Protein AF-A0A8T5BNC8-F1 (afdb_monomer)

Structure (mmCIF, N/CA/C/O backbone):
data_AF-A0A8T5BNC8-F1
#
_entry.id   AF-A0A8T5BNC8-F1
#
loop_
_atom_site.group_PDB
_atom_site.id
_atom_site.type_symbol
_atom_site.label_atom_id
_atom_site.label_alt_id
_atom_site.label_comp_id
_atom_site.label_asym_id
_atom_site.label_entity_id
_atom_site.label_seq_id
_atom_site.pdbx_PDB_ins_code
_atom_site.Cartn_x
_atom_site.Cartn_y
_atom_site.Cartn_z
_atom_site.occupancy
_atom_site.B_iso_or_equiv
_atom_site.auth_seq_id
_atom_site.auth_comp_id
_atom_site.auth_asym_id
_atom_site.auth_atom_id
_atom_site.pdbx_PDB_model_num
ATOM 1 N N . MET A 1 1 ? 16.860 -23.263 -26.631 1.00 47.62 1 MET A N 1
ATOM 2 C CA . MET A 1 1 ? 16.864 -21.974 -27.361 1.00 47.62 1 MET A CA 1
ATOM 3 C C . MET A 1 1 ? 15.421 -21.684 -27.755 1.00 47.62 1 MET A C 1
ATOM 5 O O . MET A 1 1 ? 14.795 -22.630 -28.211 1.00 47.62 1 MET A O 1
ATOM 9 N N . LEU A 1 2 ? 14.930 -20.444 -27.587 1.00 52.59 2 LEU A N 1
ATOM 10 C CA . LEU A 1 2 ? 13.589 -19.931 -27.967 1.00 52.59 2 LEU A CA 1
ATOM 11 C C . LEU A 1 2 ? 12.507 -19.805 -26.867 1.00 52.59 2 LEU A C 1
ATOM 13 O O . LEU A 1 2 ? 11.344 -20.097 -27.111 1.00 52.59 2 LEU A O 1
ATOM 17 N N . SER A 1 3 ? 12.830 -19.235 -25.706 1.00 51.81 3 SER A N 1
ATOM 18 C CA . SER A 1 3 ? 11.941 -18.198 -25.161 1.00 51.81 3 SER A CA 1
ATOM 19 C C . SER A 1 3 ? 12.714 -16.889 -25.231 1.00 51.81 3 SER A C 1
ATOM 21 O O . SER A 1 3 ? 13.647 -16.646 -24.473 1.00 51.81 3 SER A O 1
ATOM 23 N N . GLY A 1 4 ? 12.405 -16.086 -26.248 1.00 55.97 4 GLY A N 1
ATOM 24 C CA . GLY A 1 4 ? 12.931 -14.737 -26.425 1.00 55.97 4 GLY A CA 1
ATOM 25 C C . GLY A 1 4 ? 12.352 -13.775 -25.393 1.00 55.97 4 GLY A C 1
ATOM 26 O O . GLY A 1 4 ? 11.839 -12.726 -25.764 1.00 55.97 4 GLY A O 1
ATOM 27 N N . GLU A 1 5 ? 12.406 -14.129 -24.111 1.00 54.59 5 GLU A N 1
ATOM 28 C CA . GLU A 1 5 ? 12.229 -13.144 -23.059 1.00 54.59 5 GLU A CA 1
ATOM 29 C C . GLU A 1 5 ? 13.524 -12.344 -23.024 1.00 54.59 5 GLU A C 1
ATOM 31 O O . GLU A 1 5 ? 14.526 -12.739 -22.430 1.00 54.59 5 GLU A O 1
ATOM 36 N N . THR A 1 6 ? 13.536 -11.227 -23.747 1.00 56.38 6 THR A N 1
ATOM 37 C CA . THR A 1 6 ? 14.441 -10.121 -23.451 1.00 56.38 6 THR A CA 1
ATOM 38 C C . THR A 1 6 ? 14.155 -9.729 -22.012 1.00 56.38 6 THR A C 1
ATOM 40 O O . THR A 1 6 ? 13.230 -8.959 -21.774 1.00 56.38 6 THR A O 1
ATOM 43 N N . ILE A 1 7 ? 14.858 -10.361 -21.071 1.00 57.09 7 ILE A N 1
ATOM 44 C CA . ILE A 1 7 ? 14.579 -10.283 -19.641 1.00 57.09 7 ILE A CA 1
ATOM 45 C C . ILE A 1 7 ? 14.530 -8.789 -19.278 1.00 57.09 7 ILE A C 1
ATOM 47 O O . ILE A 1 7 ? 15.580 -8.136 -19.286 1.00 57.09 7 ILE A O 1
ATOM 51 N N . PRO A 1 8 ? 13.341 -8.210 -19.012 1.00 60.81 8 PRO A N 1
ATOM 52 C CA . PRO A 1 8 ? 13.207 -6.774 -18.757 1.00 60.81 8 PRO A CA 1
ATOM 53 C C . PRO A 1 8 ? 14.013 -6.357 -17.520 1.00 60.81 8 PRO A C 1
ATOM 55 O O . PRO A 1 8 ? 14.448 -5.217 -17.401 1.00 60.81 8 PRO A O 1
ATOM 58 N N . GLU A 1 9 ? 14.301 -7.317 -16.647 1.00 62.91 9 GLU A N 1
ATOM 59 C CA . GLU A 1 9 ? 15.136 -7.199 -15.458 1.00 62.91 9 GLU A CA 1
ATOM 60 C C . GLU A 1 9 ? 16.552 -6.663 -15.753 1.00 62.91 9 GLU A C 1
ATOM 62 O O . GLU A 1 9 ? 17.045 -5.802 -15.025 1.00 62.91 9 GLU A O 1
ATOM 67 N N . LEU A 1 10 ? 17.1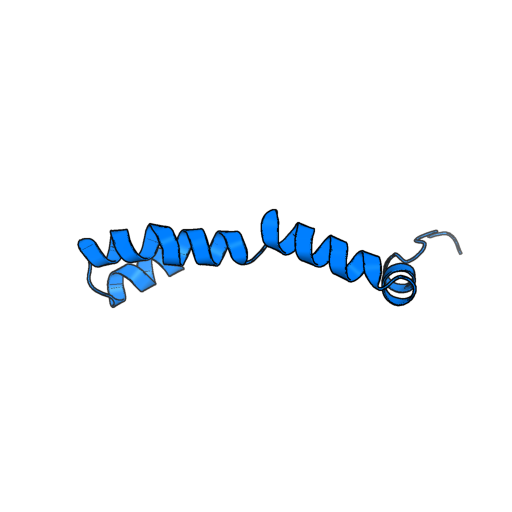89 -7.073 -16.862 1.00 63.16 10 LEU A N 1
ATOM 68 C CA . LEU A 1 10 ? 18.535 -6.589 -17.214 1.00 63.16 10 LEU A CA 1
ATOM 69 C C . LEU A 1 10 ? 18.507 -5.156 -17.780 1.00 63.16 10 LEU A C 1
ATOM 71 O O . LEU A 1 10 ? 19.449 -4.380 -17.590 1.00 63.16 10 LEU A O 1
ATOM 75 N N . ALA A 1 11 ? 17.411 -4.789 -18.453 1.00 66.25 11 ALA A N 1
ATOM 76 C CA . ALA A 1 11 ? 17.192 -3.444 -18.981 1.00 66.25 11 ALA A CA 1
ATOM 77 C C . ALA A 1 11 ? 16.920 -2.435 -17.855 1.00 66.25 11 ALA A C 1
ATOM 79 O O . ALA A 1 11 ? 17.452 -1.328 -17.888 1.00 66.25 11 ALA A O 1
ATOM 80 N N . VAL A 1 12 ? 16.182 -2.841 -16.817 1.00 65.19 12 VAL A N 1
ATOM 81 C CA . VAL A 1 12 ? 15.928 -2.028 -15.615 1.00 65.19 12 VAL A CA 1
ATOM 82 C C . VAL A 1 12 ? 17.228 -1.706 -14.866 1.00 65.19 12 VAL A C 1
ATOM 84 O O . VAL A 1 12 ? 17.418 -0.567 -14.444 1.00 65.19 12 VAL A O 1
ATOM 87 N N . LEU A 1 13 ? 18.159 -2.663 -14.763 1.00 69.75 13 LEU A N 1
ATOM 88 C CA . LEU A 1 13 ? 19.484 -2.431 -14.166 1.00 69.75 13 LEU A CA 1
ATOM 89 C C . LEU A 1 13 ? 20.376 -1.519 -15.025 1.00 69.75 13 LEU A C 1
ATOM 91 O O . LEU A 1 13 ? 21.175 -0.752 -14.492 1.00 69.75 13 LEU A O 1
ATOM 95 N N . SER A 1 14 ? 20.225 -1.580 -16.350 1.00 75.75 14 SER A N 1
ATOM 96 C CA . SER A 1 14 ? 20.995 -0.765 -17.301 1.00 75.75 14 SER A CA 1
ATOM 97 C C . SER A 1 14 ? 20.430 0.653 -17.478 1.00 75.75 14 SER A C 1
ATOM 99 O O . SER A 1 14 ? 21.145 1.552 -17.921 1.00 75.75 14 SER A O 1
ATOM 101 N N . GLN A 1 15 ? 19.151 0.869 -17.150 1.00 76.69 15 GLN A N 1
ATOM 102 C CA . GLN A 1 15 ? 18.430 2.133 -17.320 1.00 76.69 15 GLN A CA 1
ATOM 103 C C . GLN A 1 15 ? 17.761 2.549 -15.999 1.00 76.69 15 GLN A C 1
ATOM 105 O O . GLN A 1 15 ? 16.553 2.365 -15.821 1.00 76.69 15 GLN A O 1
ATOM 110 N N . PRO A 1 16 ? 18.510 3.189 -15.081 1.00 75.62 16 PRO A N 1
ATOM 111 C CA . PRO A 1 16 ? 18.018 3.520 -13.740 1.00 75.62 16 PRO A CA 1
ATOM 112 C C . PRO A 1 16 ? 16.810 4.469 -13.755 1.00 75.62 16 PRO A C 1
ATOM 114 O O . PRO A 1 16 ? 16.038 4.545 -12.803 1.00 75.62 16 PRO A O 1
ATOM 117 N N . TRP A 1 17 ? 16.614 5.192 -14.855 1.00 83.38 17 TRP A N 1
ATOM 118 C CA . TRP A 1 17 ? 15.527 6.153 -15.038 1.00 83.38 17 TRP A CA 1
ATOM 119 C C . TRP A 1 17 ? 14.166 5.451 -15.111 1.00 83.38 17 TRP A C 1
ATOM 121 O O . TRP A 1 17 ? 13.166 6.001 -14.652 1.00 83.38 17 TRP A O 1
ATOM 131 N N . LEU A 1 18 ? 14.134 4.218 -15.630 1.00 82.69 18 LEU A N 1
ATOM 132 C CA . LEU A 1 18 ? 12.928 3.391 -15.656 1.00 82.69 18 LEU A CA 1
ATOM 133 C C . LEU A 1 18 ? 12.498 2.978 -14.248 1.00 82.69 18 LEU A C 1
ATOM 135 O O . LEU A 1 18 ? 11.301 2.925 -13.981 1.00 82.69 18 LEU A O 1
ATOM 139 N N . ILE A 1 19 ? 13.449 2.761 -13.331 1.00 81.94 19 ILE A N 1
ATOM 140 C CA . ILE A 1 19 ? 13.149 2.503 -11.915 1.00 81.94 19 ILE A CA 1
ATOM 141 C C . ILE A 1 19 ? 12.419 3.707 -11.323 1.00 81.94 19 ILE A C 1
ATOM 143 O O . ILE A 1 19 ? 11.389 3.542 -10.676 1.00 81.94 19 ILE A O 1
ATOM 147 N N . LEU A 1 20 ? 12.914 4.920 -11.589 1.00 84.56 20 LEU A N 1
ATOM 148 C CA . LEU A 1 20 ? 12.309 6.151 -11.081 1.00 84.56 20 LEU A CA 1
ATOM 149 C C . LEU A 1 20 ? 10.892 6.365 -11.641 1.00 84.56 20 LEU A C 1
ATOM 151 O O . LEU A 1 20 ? 9.965 6.660 -10.888 1.00 84.56 20 LEU A O 1
ATOM 155 N N . GLY A 1 21 ? 10.712 6.177 -12.952 1.00 86.69 21 GLY A N 1
ATOM 156 C CA . GLY A 1 21 ? 9.406 6.291 -13.604 1.00 86.69 21 GLY A CA 1
ATOM 157 C C . GLY A 1 21 ? 8.404 5.251 -13.099 1.00 86.69 21 GLY A C 1
ATOM 158 O O . GLY A 1 21 ? 7.265 5.594 -12.785 1.00 86.69 21 GLY A O 1
ATOM 159 N N . ASN A 1 22 ? 8.841 3.998 -12.945 1.00 82.25 22 ASN A N 1
ATOM 160 C CA . ASN A 1 22 ? 8.008 2.919 -12.422 1.00 82.25 22 ASN A CA 1
ATOM 161 C C . ASN A 1 22 ? 7.684 3.107 -10.932 1.00 82.25 22 ASN A C 1
ATOM 163 O O . ASN A 1 22 ? 6.570 2.818 -10.511 1.00 82.25 22 ASN A O 1
ATOM 167 N N . PHE A 1 23 ? 8.618 3.642 -10.141 1.00 82.88 23 PHE A N 1
ATOM 168 C CA . PHE A 1 23 ? 8.373 3.993 -8.743 1.00 82.88 23 PHE A CA 1
ATOM 169 C C . PHE A 1 23 ? 7.274 5.050 -8.622 1.00 82.88 23 PHE A C 1
ATOM 171 O O . PHE A 1 23 ? 6.339 4.850 -7.855 1.00 82.88 23 PHE A O 1
ATOM 178 N N . ILE A 1 24 ? 7.336 6.134 -9.405 1.00 84.44 24 ILE A N 1
ATOM 179 C CA . ILE A 1 24 ? 6.278 7.157 -9.422 1.00 84.44 24 ILE A CA 1
ATOM 180 C C . ILE A 1 24 ? 4.955 6.541 -9.892 1.00 84.44 24 ILE A C 1
ATOM 182 O O . ILE A 1 24 ? 3.921 6.747 -9.262 1.00 84.44 24 ILE A O 1
ATOM 186 N N . TYR A 1 25 ? 4.978 5.746 -10.962 1.00 84.50 25 TYR A N 1
ATOM 187 C CA . TYR A 1 25 ? 3.780 5.083 -11.468 1.00 84.50 25 TYR A CA 1
ATOM 188 C C . TYR A 1 25 ? 3.114 4.194 -10.407 1.00 84.50 25 TYR A C 1
ATOM 190 O O . TYR A 1 25 ? 1.924 4.355 -10.141 1.00 84.50 25 TYR A O 1
ATOM 198 N N . ILE A 1 26 ? 3.878 3.319 -9.748 1.00 83.00 26 ILE A N 1
ATOM 199 C CA . ILE A 1 26 ?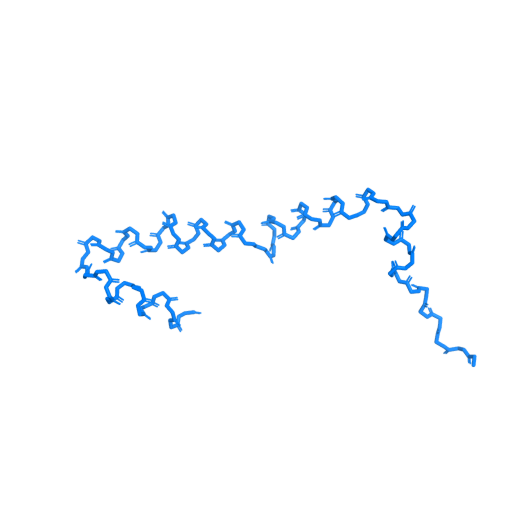 3.372 2.462 -8.672 1.00 83.00 26 ILE A CA 1
ATOM 200 C C . ILE A 1 26 ? 2.902 3.322 -7.503 1.00 83.00 26 ILE A C 1
ATOM 202 O O . ILE A 1 26 ? 1.786 3.127 -7.044 1.00 83.00 26 ILE A O 1
ATOM 206 N N . LEU A 1 27 ? 3.683 4.309 -7.063 1.00 81.06 27 LEU A N 1
ATOM 207 C CA . LEU A 1 27 ? 3.324 5.177 -5.942 1.00 81.06 27 LEU A CA 1
ATOM 208 C C . LEU A 1 27 ? 1.944 5.825 -6.133 1.00 81.06 27 LEU A C 1
ATOM 210 O O . LEU A 1 27 ? 1.160 5.838 -5.189 1.00 81.06 27 LEU A O 1
ATOM 214 N N . PHE A 1 28 ? 1.629 6.318 -7.336 1.00 78.19 28 PHE A N 1
ATOM 215 C CA . PHE A 1 28 ? 0.374 7.029 -7.603 1.00 78.19 28 PHE A CA 1
AT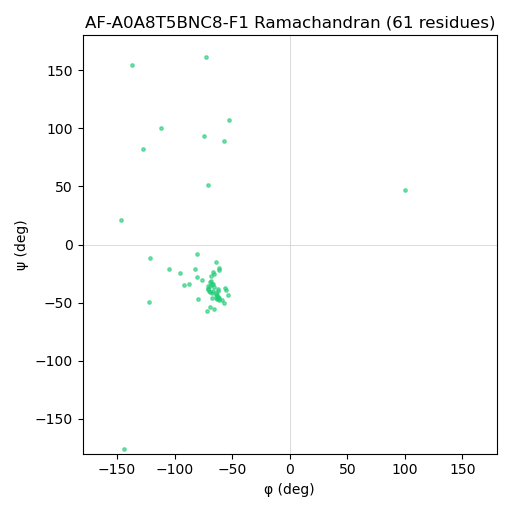OM 216 C C . PHE A 1 28 ? -0.783 6.151 -8.092 1.00 78.19 28 PHE A C 1
ATOM 218 O O . PHE A 1 28 ? -1.925 6.465 -7.758 1.00 78.19 28 PHE A O 1
ATOM 225 N N . LEU A 1 29 ? -0.538 5.102 -8.888 1.00 74.38 29 LEU A N 1
ATOM 226 C CA . LEU A 1 29 ? -1.603 4.284 -9.494 1.00 74.38 29 LEU A CA 1
ATOM 227 C C . LEU A 1 29 ? -1.806 2.910 -8.850 1.00 74.38 29 LEU A C 1
ATOM 229 O O . LEU A 1 29 ? -2.882 2.345 -9.020 1.00 74.38 29 LEU A O 1
ATOM 233 N N . GLY A 1 30 ? -0.820 2.360 -8.140 1.00 65.00 30 GLY A N 1
ATOM 234 C CA . GLY A 1 30 ? -0.880 0.969 -7.674 1.00 65.00 30 GLY A CA 1
ATOM 235 C C . GLY A 1 30 ? -0.207 0.706 -6.331 1.00 65.00 30 GLY A C 1
ATOM 236 O O . GLY A 1 30 ? 0.190 -0.424 -6.079 1.00 65.00 30 GLY A O 1
ATOM 237 N N . GLY A 1 31 ? -0.014 1.730 -5.502 1.00 69.06 31 GLY A N 1
ATOM 238 C CA . GLY A 1 31 ? 0.939 1.679 -4.399 1.00 69.06 31 GLY A CA 1
ATOM 239 C C . GLY A 1 31 ? 0.502 2.422 -3.136 1.00 69.06 31 GLY A C 1
ATOM 240 O O . GLY A 1 31 ? -0.602 2.970 -3.064 1.00 69.06 31 GLY A O 1
ATOM 241 N N . PRO A 1 32 ? 1.403 2.470 -2.135 1.00 63.00 32 PRO A N 1
ATOM 242 C CA . PRO A 1 32 ? 1.096 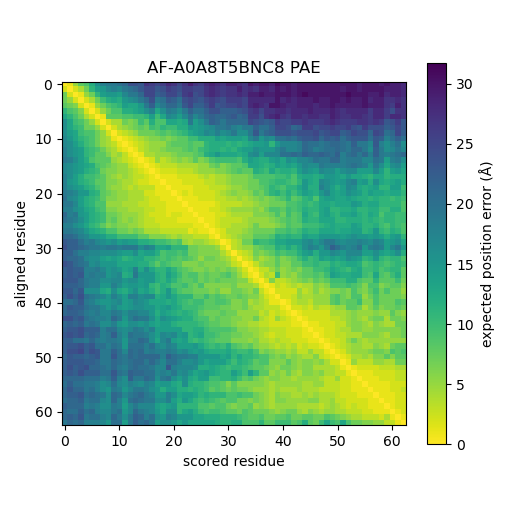2.770 -0.734 1.00 63.00 32 PRO A CA 1
ATOM 243 C C . PRO A 1 32 ? 0.565 4.184 -0.501 1.00 63.00 32 PRO A C 1
ATOM 245 O O . PRO A 1 32 ? -0.000 4.462 0.549 1.00 63.00 32 PRO A O 1
ATOM 248 N N . PHE A 1 33 ? 0.707 5.091 -1.470 1.00 67.06 33 PHE A N 1
ATOM 249 C CA . PHE A 1 33 ? 0.194 6.450 -1.341 1.00 67.06 33 PHE A CA 1
ATOM 250 C C . PHE A 1 33 ? -1.332 6.466 -1.233 1.00 67.06 33 PHE A C 1
ATOM 252 O O . PHE A 1 33 ? -1.879 7.185 -0.401 1.00 67.06 33 PHE A O 1
ATOM 259 N N . GLN A 1 34 ? -2.026 5.646 -2.028 1.00 65.94 34 GLN A N 1
ATOM 260 C CA . GLN A 1 34 ? -3.485 5.537 -1.949 1.00 65.94 34 GLN A CA 1
ATOM 261 C C . GLN A 1 34 ? -3.925 4.818 -0.678 1.00 65.94 34 GLN A C 1
ATOM 263 O O . GLN A 1 34 ? -4.932 5.191 -0.080 1.00 65.94 34 GLN A O 1
ATOM 268 N N . GLU A 1 35 ? -3.155 3.825 -0.240 1.00 69.06 35 GLU A N 1
ATOM 269 C CA . GLU A 1 35 ? -3.429 3.119 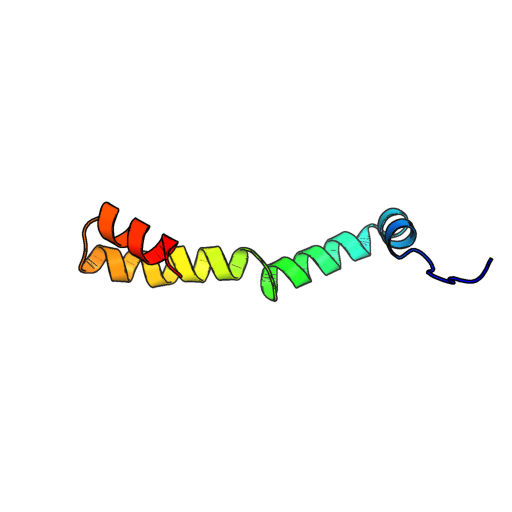1.002 1.00 69.06 35 GLU A CA 1
ATOM 270 C C . GLU A 1 35 ? -3.260 4.062 2.204 1.00 69.06 35 GLU A C 1
ATOM 272 O O . GLU A 1 35 ? -4.201 4.286 2.963 1.00 69.06 35 GLU A O 1
ATOM 277 N N . GLU A 1 36 ? -2.116 4.712 2.376 1.00 70.75 36 GLU A N 1
ATOM 278 C CA . GLU A 1 36 ? -1.907 5.599 3.521 1.00 70.75 36 GLU A CA 1
ATOM 279 C C . GLU A 1 36 ? -2.882 6.794 3.522 1.00 70.75 36 GLU A C 1
ATOM 281 O O . GLU A 1 36 ? -3.433 7.128 4.576 1.00 70.75 36 GLU A O 1
ATOM 286 N N . PHE A 1 37 ? -3.203 7.385 2.363 1.00 69.25 37 PHE A N 1
ATOM 287 C CA . PHE A 1 37 ? -4.230 8.435 2.283 1.00 69.25 37 PHE A CA 1
ATOM 288 C C . PHE A 1 37 ? -5.654 7.916 2.514 1.00 69.25 37 PHE A C 1
ATOM 290 O O . PHE A 1 37 ? -6.448 8.585 3.177 1.00 69.25 37 PHE A O 1
ATOM 297 N N . GLY A 1 38 ? -6.004 6.743 1.992 1.00 74.88 38 GLY A N 1
ATOM 298 C CA . GLY A 1 38 ? -7.337 6.162 2.133 1.00 74.88 38 GLY A CA 1
ATOM 299 C C . GLY A 1 38 ? -7.586 5.659 3.553 1.00 74.88 38 GLY A C 1
ATOM 300 O O . GLY A 1 38 ? -8.500 6.124 4.239 1.00 74.88 38 GLY A O 1
ATOM 301 N N . TRP A 1 39 ? -6.736 4.755 4.033 1.00 75.00 39 TRP A N 1
ATOM 302 C CA . TRP A 1 39 ? -6.881 4.117 5.338 1.00 75.00 39 TRP A CA 1
ATOM 303 C C . TRP A 1 39 ? -6.645 5.108 6.474 1.00 75.00 39 TRP A C 1
ATOM 305 O O . TRP A 1 39 ? -7.516 5.276 7.324 1.00 75.00 39 TRP A O 1
ATOM 315 N N . ARG A 1 40 ? -5.504 5.811 6.493 1.00 77.00 40 ARG A N 1
ATOM 316 C CA . ARG A 1 40 ? -5.165 6.728 7.598 1.00 77.00 40 ARG A CA 1
ATOM 317 C C . ARG A 1 40 ? -5.706 8.138 7.398 1.00 77.00 40 ARG A C 1
ATOM 319 O O . ARG A 1 40 ? -6.076 8.772 8.381 1.00 77.00 40 ARG A O 1
ATOM 326 N N . GLY A 1 41 ? -5.769 8.621 6.160 1.00 77.19 41 GLY A N 1
ATOM 327 C CA . GLY A 1 41 ? -6.253 9.972 5.861 1.00 77.19 41 GLY A CA 1
ATOM 328 C C . GLY A 1 41 ? -7.779 10.103 5.823 1.00 77.19 41 GLY A C 1
ATOM 329 O O . GLY A 1 41 ? -8.296 11.175 6.134 1.00 77.19 41 GLY A O 1
ATOM 330 N N . TYR A 1 42 ? -8.520 9.037 5.493 1.00 78.75 42 TYR A N 1
ATOM 331 C CA . TYR A 1 42 ? -9.976 9.112 5.314 1.00 78.75 42 TYR A CA 1
ATOM 332 C C . TYR A 1 42 ? -10.771 8.163 6.222 1.00 78.75 42 TYR A C 1
ATOM 334 O O . TYR A 1 42 ? -11.730 8.607 6.866 1.00 78.75 42 TYR A O 1
ATOM 342 N N . ALA A 1 43 ? -10.401 6.879 6.285 1.00 80.12 43 ALA A N 1
ATOM 343 C CA . ALA A 1 43 ? -11.168 5.854 6.997 1.00 80.12 43 ALA A CA 1
ATOM 344 C C . ALA A 1 43 ? -10.928 5.871 8.518 1.00 80.12 43 ALA A C 1
ATOM 346 O O . ALA A 1 43 ? -11.888 5.889 9.290 1.00 80.12 43 ALA A O 1
ATOM 347 N N . LEU A 1 44 ? -9.668 5.939 8.960 1.00 80.56 44 LEU A N 1
ATOM 348 C CA . LEU A 1 44 ? -9.273 5.918 10.373 1.00 80.56 44 LEU A CA 1
ATOM 349 C C . LEU A 1 44 ? -9.889 7.072 11.190 1.00 80.56 44 LEU A C 1
ATOM 351 O O . LEU A 1 44 ? -10.465 6.778 12.237 1.00 80.56 44 LEU A O 1
ATOM 355 N N . PRO A 1 45 ? -9.865 8.350 10.749 1.00 79.56 45 PRO A N 1
ATOM 356 C CA . PRO A 1 45 ? -10.433 9.448 11.534 1.00 79.56 45 PRO A CA 1
ATOM 357 C C . PRO A 1 45 ? -11.960 9.352 11.641 1.00 79.56 45 PRO A C 1
ATOM 359 O O . PRO A 1 45 ? -12.529 9.684 12.677 1.00 79.56 45 PRO A O 1
ATOM 362 N N . ARG A 1 46 ? -12.635 8.851 10.594 1.00 82.00 46 ARG A N 1
ATOM 363 C CA . ARG A 1 46 ? -14.091 8.620 10.602 1.00 82.00 46 ARG A CA 1
ATOM 364 C C . ARG A 1 46 ? -14.494 7.475 11.524 1.00 82.00 46 ARG A C 1
ATOM 366 O O . ARG A 1 46 ? -15.496 7.586 12.224 1.00 82.00 46 ARG A O 1
ATOM 373 N N . LEU A 1 47 ? -13.721 6.390 11.536 1.00 81.00 47 LEU A N 1
ATOM 374 C CA . LEU A 1 47 ? -13.949 5.266 12.441 1.00 81.00 47 LEU A CA 1
ATOM 375 C C . LEU A 1 47 ? -13.688 5.675 13.892 1.00 81.00 47 LEU A C 1
ATOM 377 O O . LEU A 1 47 ? -14.555 5.452 14.733 1.00 81.00 47 LEU A O 1
ATOM 381 N N . GLN A 1 48 ? -12.577 6.362 14.166 1.00 83.75 48 GLN A N 1
ATOM 382 C CA . GLN A 1 48 ? -12.235 6.832 15.512 1.00 83.75 48 GLN A CA 1
ATOM 383 C C . GLN A 1 48 ? -13.187 7.909 16.057 1.00 83.75 48 GLN A C 1
ATOM 385 O O . GLN A 1 48 ? -13.332 8.032 17.269 1.00 83.75 48 GLN A O 1
ATOM 390 N N . ALA A 1 49 ? -13.879 8.660 15.193 1.00 84.62 49 ALA A N 1
ATOM 391 C CA . ALA A 1 49 ? -14.901 9.618 15.621 1.00 84.62 49 ALA A CA 1
ATOM 392 C C . ALA A 1 49 ? -16.124 8.947 16.279 1.00 84.62 49 ALA A C 1
ATOM 394 O O . ALA A 1 49 ? -16.810 9.574 17.084 1.00 84.62 49 ALA A O 1
ATOM 395 N N . HIS A 1 50 ? -16.394 7.680 15.949 1.00 81.88 50 HIS A N 1
ATOM 396 C CA . HIS A 1 50 ? -17.551 6.933 16.452 1.00 81.88 50 HIS A CA 1
ATOM 397 C C . HIS A 1 50 ? -17.179 5.648 17.213 1.00 81.88 50 HIS A C 1
ATOM 399 O O . HIS A 1 50 ? -18.037 5.067 17.874 1.00 81.88 50 HIS A O 1
ATOM 405 N N . HIS A 1 51 ? -15.921 5.199 17.145 1.00 81.25 51 HIS A N 1
ATOM 406 C CA . HIS A 1 51 ? -15.451 3.930 17.701 1.00 81.25 51 HIS A CA 1
ATOM 407 C C . HIS A 1 51 ? -14.101 4.074 18.408 1.00 81.25 51 HIS A C 1
ATOM 409 O O . HIS A 1 51 ? -13.282 4.928 18.090 1.00 81.25 51 HIS A O 1
ATOM 415 N N . ASN A 1 52 ? -13.836 3.179 19.360 1.00 82.81 52 ASN A N 1
ATOM 416 C CA . ASN A 1 52 ? -12.570 3.163 20.086 1.00 82.81 52 ASN A CA 1
ATOM 417 C C . ASN A 1 52 ? -11.412 2.651 19.197 1.00 82.81 52 ASN A C 1
ATOM 419 O O . ASN A 1 52 ? -11.643 1.978 18.184 1.00 82.81 52 ASN A O 1
ATOM 423 N N . ALA A 1 53 ? -10.162 2.931 19.580 1.00 80.81 53 ALA A N 1
ATOM 424 C CA . ALA A 1 53 ? -8.979 2.644 18.756 1.00 80.81 53 ALA A CA 1
ATOM 425 C C . ALA A 1 53 ? -8.864 1.162 18.345 1.00 80.81 53 ALA A C 1
ATOM 427 O O . ALA A 1 53 ? -8.519 0.864 17.206 1.00 80.81 53 ALA A O 1
ATOM 428 N N . LEU A 1 54 ? -9.230 0.237 19.239 1.00 81.62 54 LEU A N 1
ATOM 429 C CA . LEU A 1 54 ? -9.215 -1.207 18.970 1.00 81.62 54 LEU A CA 1
ATOM 430 C C . LEU A 1 54 ? -10.206 -1.622 17.874 1.00 81.62 54 LEU A C 1
ATOM 432 O O . LEU A 1 54 ? -9.859 -2.404 16.996 1.00 81.62 54 LEU A O 1
ATOM 436 N N . VAL A 1 55 ? -11.425 -1.078 17.902 1.00 80.50 55 VAL A N 1
ATOM 437 C CA . VAL A 1 55 ? -12.474 -1.403 16.921 1.00 80.50 55 VAL A CA 1
ATOM 438 C C . VAL A 1 55 ? -12.138 -0.802 15.560 1.00 80.50 55 VAL A C 1
ATOM 440 O O . VAL A 1 55 ? -12.328 -1.450 14.535 1.00 80.50 55 VAL A O 1
ATOM 443 N N . SER A 1 56 ? -11.575 0.407 15.554 1.00 82.75 56 SER A N 1
ATOM 444 C CA . SER A 1 56 ? -11.113 1.062 14.328 1.00 82.75 56 SER A CA 1
ATOM 445 C C . SER A 1 56 ? -10.001 0.255 13.653 1.00 82.75 56 SER A C 1
ATOM 447 O O . SER A 1 56 ? -10.084 -0.002 12.457 1.00 82.75 56 SER A O 1
ATOM 449 N N . SER A 1 57 ? -9.005 -0.216 14.412 1.00 81.56 57 SER A N 1
ATOM 450 C CA . SER A 1 57 ? -7.928 -1.057 13.872 1.00 81.56 57 SER A CA 1
ATOM 451 C C . SER A 1 57 ? -8.423 -2.419 13.381 1.00 81.56 57 SER A C 1
ATOM 453 O O . SER A 1 57 ? -7.935 -2.906 12.368 1.00 81.56 57 SER A O 1
ATOM 455 N N . LEU A 1 58 ? -9.406 -3.023 14.060 1.00 85.06 58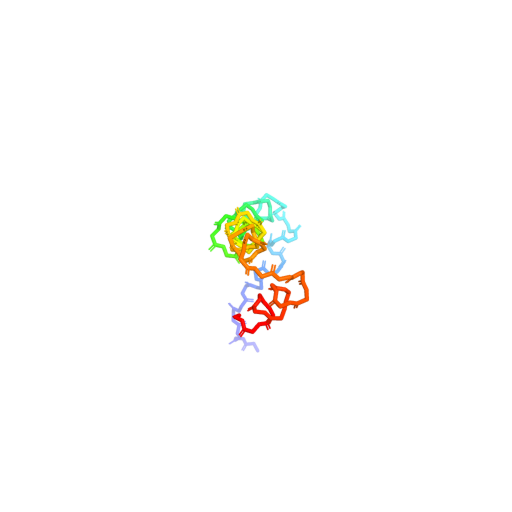 LEU A N 1
ATOM 456 C CA . LEU A 1 58 ? -9.992 -4.298 13.637 1.00 85.06 58 LEU A CA 1
ATOM 457 C C . LEU A 1 58 ? -10.776 -4.160 12.322 1.00 85.06 58 LEU A C 1
ATOM 459 O O . LEU A 1 58 ? -10.652 -5.008 11.447 1.00 85.06 58 LEU A O 1
ATOM 463 N N . MET A 1 59 ? -11.546 -3.078 12.168 1.00 80.25 59 MET A N 1
ATOM 464 C CA . MET A 1 59 ? -12.296 -2.789 10.939 1.00 80.25 59 MET A CA 1
ATOM 465 C C . MET A 1 59 ? -11.373 -2.486 9.758 1.00 80.25 59 MET A C 1
ATOM 467 O O . MET A 1 59 ? -11.624 -2.960 8.656 1.00 80.25 59 MET A O 1
ATOM 471 N N . LEU A 1 60 ? -10.288 -1.739 9.989 1.00 81.19 60 LEU A N 1
ATOM 472 C CA . LEU A 1 60 ? -9.282 -1.495 8.953 1.00 81.19 60 LEU A CA 1
ATOM 473 C C . LEU A 1 60 ? -8.496 -2.763 8.594 1.00 81.19 60 LEU A C 1
ATOM 47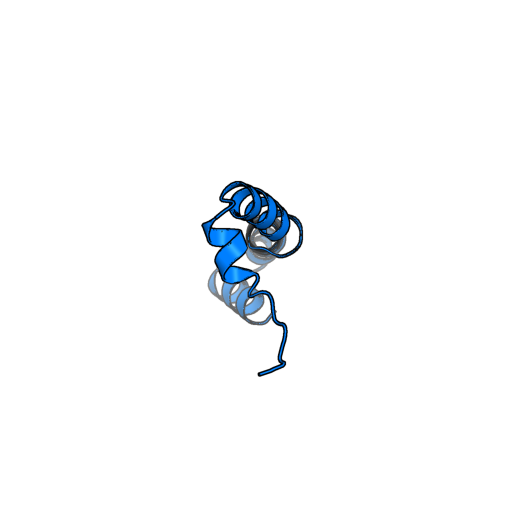5 O O . LEU A 1 60 ? -8.015 -2.861 7.481 1.00 81.19 60 LEU A O 1
ATOM 479 N N . GLY A 1 61 ? -8.359 -3.729 9.506 1.00 76.81 61 GLY A N 1
ATOM 480 C CA . GLY A 1 61 ? -7.699 -5.005 9.216 1.00 76.81 61 GLY A CA 1
ATOM 481 C C . GLY A 1 61 ? -8.571 -6.037 8.490 1.00 76.81 61 GLY A C 1
ATOM 482 O O . GLY A 1 61 ? -8.059 -7.094 8.133 1.00 76.81 61 GLY A O 1
ATOM 483 N N . LEU A 1 62 ? -9.875 -5.780 8.331 1.00 79.50 62 LEU A N 1
ATOM 484 C CA . LEU A 1 62 ? -10.821 -6.704 7.690 1.00 79.50 62 LEU A CA 1
ATOM 485 C C . LEU A 1 62 ? -11.039 -6.410 6.196 1.00 79.50 62 LEU A C 1
ATOM 487 O O . LEU A 1 62 ? -11.461 -7.302 5.461 1.00 79.50 62 LEU A O 1
ATOM 491 N N . VAL A 1 63 ? -10.811 -5.166 5.776 1.00 68.88 63 VAL A N 1
ATOM 492 C CA . VAL A 1 63 ? -10.905 -4.729 4.372 1.00 68.88 63 VAL A CA 1
ATOM 493 C C . VAL A 1 63 ? -9.563 -4.982 3.690 1.00 68.88 63 VAL A C 1
ATOM 495 O O . VAL A 1 63 ? -9.588 -5.252 2.471 1.00 68.88 63 VAL A O 1
#

Foldseek 3Di:
DDPPCPPVVVVCVVCVVVVVVVVVVCCPPPDCVCVCCPLVVPQQVVCVVPHPPVVSVVVSVVD

Radius of gyration: 19.49 Å; Cα contacts (8 Å, |Δi|>4): 25; chains: 1; bounding box: 38×32×48 Å

Secondary structure (DSSP, 8-state):
-------HHHHHHH-HHHHHHHHHHHHHHTSHHHHIIIIIIIIHHHHHHHS-HHHHHHHHTT-

pLDDT: mean 74.29, std 9.89, rang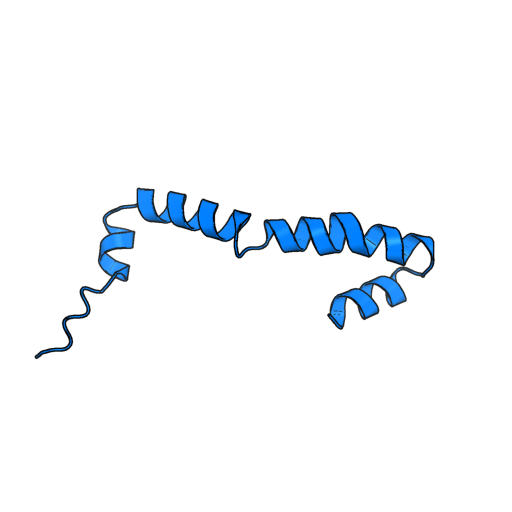e [47.62, 86.69]

Mean predicted aligned error: 11.96 Å

Sequence (63 aa):
MLSGETIPELAVLSQPWLILGNFIYILFLGGPFQEEFGWRGYALPRLQAHHNALVSSLMLGLV

Solvent-accessible surface area (backbone atoms only — not comparable to full-atom values): 3780 Å² total; per-residue (Å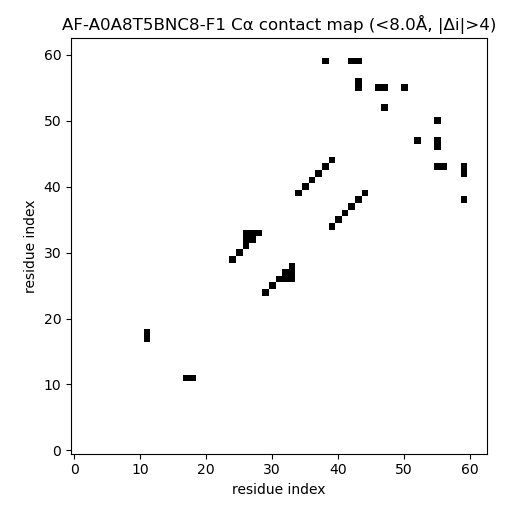²): 141,87,78,87,69,75,58,63,70,61,52,43,73,75,35,63,64,54,51,55,53,50,48,52,48,34,38,77,76,73,34,65,55,57,49,52,46,45,47,61,65,52,47,44,60,58,36,48,74,79,37,58,71,68,58,34,52,51,56,65,71,72,111